Protein AF-A0A359BI76-F1 (afdb_monomer_lite)

Sequence (98 aa):
RAQYSIERYNHLTEAPENTESLIKQLRFRHGKRQIDEWVQFIAKKQWTELAESLLEHHYDPAYKHSQKRFHVKQLLELKSPGLLIDGSALDLFITKQT

pLDDT: mean 80.94, std 17.37, range [39.91, 98.25]

Radius of gyration: 18.6 Å; chains: 1; bounding box: 28×52×38 Å

Foldseek 3Di:
DLVVCCVVPVVCLVDLVVVLVVLVVCCVPDPPVLSVVLNVCSVVSVSSVNSVCCCVPPVVVVVVVVVVVVVPPDDDDDPDPPDPVDPPVVVVPDPDDD

Secondary structure (DSSP, 8-state):
-HHHHHHHTHHHHH-HHHHHHHHHHGGGTS-HHHHHHHHHHHHTT-HHHHHHHHIIIIIHHHHHHHHHHS--------SSTT--SSTTTTTTT-----

Structure (mmCIF, N/CA/C/O backbone):
data_AF-A0A359BI76-F1
#
_entry.id   AF-A0A359BI76-F1
#
loop_
_atom_site.group_PDB
_atom_site.id
_atom_site.type_symbol
_atom_site.label_atom_id
_atom_site.label_alt_id
_atom_site.label_comp_id
_atom_site.label_asym_id
_atom_site.label_entity_id
_atom_site.label_seq_id
_atom_site.pdbx_PDB_ins_code
_atom_site.Cartn_x
_atom_site.Cartn_y
_atom_site.Cartn_z
_atom_site.occupancy
_atom_site.B_iso_or_equiv
_atom_site.auth_seq_id
_atom_site.auth_comp_id
_atom_site.auth_asym_id
_atom_site.auth_atom_id
_atom_site.pdbx_PDB_model_num
ATOM 1 N N . ARG A 1 1 ? -8.637 -5.861 -7.663 1.00 85.38 1 ARG A N 1
ATOM 2 C CA . ARG A 1 1 ? -7.353 -6.390 -7.128 1.00 85.38 1 ARG A CA 1
ATOM 3 C C . ARG A 1 1 ? -7.150 -5.948 -5.685 1.00 85.38 1 ARG A C 1
ATOM 5 O O . ARG A 1 1 ? -7.082 -6.818 -4.837 1.00 85.38 1 ARG A O 1
ATOM 12 N N . ALA A 1 2 ? -7.140 -4.642 -5.404 1.00 89.06 2 ALA A N 1
ATOM 13 C CA . ALA A 1 2 ? -7.009 -4.118 -4.042 1.00 89.06 2 ALA A CA 1
ATOM 14 C C . ALA A 1 2 ? -8.080 -4.645 -3.067 1.00 89.06 2 ALA A C 1
ATOM 16 O O . ALA A 1 2 ? -7.723 -5.196 -2.035 1.00 89.06 2 ALA A O 1
ATOM 17 N N . GLN A 1 3 ? -9.365 -4.582 -3.443 1.00 87.94 3 GLN A N 1
ATOM 18 C CA . GLN A 1 3 ? -10.477 -5.132 -2.643 1.00 87.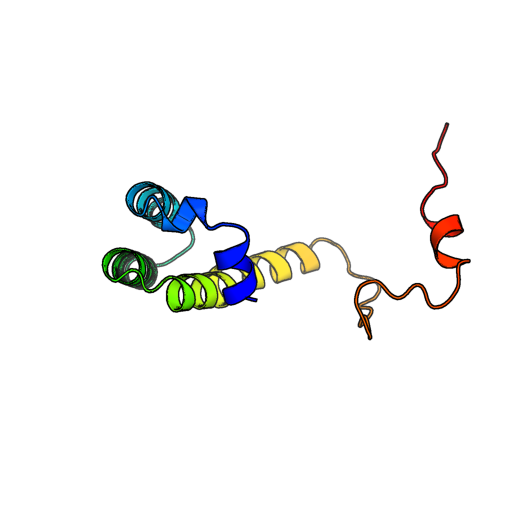94 3 GLN A CA 1
ATOM 19 C C . GLN A 1 3 ? -10.259 -6.608 -2.263 1.00 87.94 3 GLN A C 1
ATOM 21 O O . GLN A 1 3 ? -10.226 -6.945 -1.087 1.00 87.94 3 GLN A O 1
ATOM 26 N N . TYR A 1 4 ? -9.971 -7.464 -3.251 1.00 86.94 4 TYR A N 1
ATOM 27 C CA . TYR A 1 4 ? -9.647 -8.877 -3.014 1.00 86.94 4 TYR A CA 1
ATOM 28 C C . TYR A 1 4 ? -8.449 -9.072 -2.067 1.00 86.94 4 TYR A C 1
ATOM 30 O O . TYR A 1 4 ? -8.464 -9.964 -1.221 1.00 86.94 4 TYR A O 1
ATOM 38 N N . SER A 1 5 ? -7.401 -8.246 -2.188 1.00 86.25 5 SER A N 1
ATOM 39 C CA . SER A 1 5 ? -6.261 -8.296 -1.265 1.00 86.25 5 SER A CA 1
ATOM 40 C C . SER A 1 5 ? -6.685 -7.965 0.166 1.00 86.25 5 SER A C 1
ATOM 42 O O . SER A 1 5 ? -6.274 -8.651 1.092 1.00 86.25 5 SER A O 1
ATOM 44 N N . ILE A 1 6 ? -7.518 -6.947 0.360 1.00 88.44 6 ILE A N 1
ATOM 45 C CA . ILE A 1 6 ? -7.977 -6.542 1.695 1.00 88.44 6 ILE A CA 1
ATOM 46 C C . ILE A 1 6 ? -8.815 -7.643 2.336 1.00 88.44 6 ILE A C 1
ATOM 48 O O . ILE A 1 6 ? -8.553 -8.017 3.474 1.00 88.44 6 ILE A O 1
ATOM 52 N N . GLU A 1 7 ? -9.761 -8.213 1.589 1.00 88.00 7 GLU A N 1
ATOM 53 C CA . GLU A 1 7 ? -10.596 -9.321 2.064 1.00 88.00 7 GLU A CA 1
ATOM 54 C C . GLU A 1 7 ? -9.752 -10.534 2.472 1.00 88.00 7 GLU A C 1
ATOM 56 O O . GLU A 1 7 ? -9.976 -11.137 3.519 1.00 88.00 7 GLU A O 1
ATOM 61 N N . ARG A 1 8 ? -8.744 -10.884 1.664 1.00 88.56 8 ARG A N 1
ATOM 62 C CA . ARG A 1 8 ? -7.908 -12.066 1.905 1.00 88.56 8 ARG A CA 1
ATOM 63 C C . ARG A 1 8 ? -6.850 -11.867 2.990 1.00 88.56 8 ARG A C 1
ATOM 65 O O . ARG A 1 8 ? -6.399 -12.847 3.582 1.00 88.56 8 ARG A O 1
ATOM 72 N N . TYR A 1 9 ? -6.446 -10.626 3.239 1.00 85.12 9 TYR A N 1
ATOM 73 C CA . TYR A 1 9 ? -5.421 -10.263 4.216 1.00 85.12 9 TYR A CA 1
ATOM 74 C C . TYR A 1 9 ? -5.982 -9.351 5.318 1.00 85.12 9 TYR A C 1
ATOM 76 O O . TYR A 1 9 ? -5.295 -8.449 5.795 1.00 85.12 9 TYR A O 1
ATOM 84 N N . ASN A 1 10 ? -7.220 -9.606 5.749 1.00 86.06 10 ASN A N 1
ATOM 85 C CA . ASN A 1 10 ? -7.925 -8.835 6.777 1.00 86.06 10 ASN A CA 1
ATOM 86 C C . ASN A 1 10 ? -7.116 -8.644 8.078 1.00 86.06 10 ASN A C 1
ATOM 88 O O . ASN A 1 10 ? -7.088 -7.540 8.618 1.00 86.06 10 ASN A O 1
ATOM 92 N N . HIS A 1 11 ? -6.368 -9.658 8.520 1.00 84.94 11 HIS A N 1
ATOM 93 C CA . HIS A 1 11 ? -5.501 -9.596 9.704 1.00 84.94 11 HIS A CA 1
ATOM 94 C C . HIS A 1 11 ? -4.450 -8.470 9.648 1.00 84.94 11 HIS A C 1
ATOM 96 O O . HIS A 1 11 ? -4.019 -7.975 10.687 1.00 84.94 11 HIS A O 1
ATOM 102 N N . LEU A 1 12 ? -4.043 -8.023 8.452 1.00 82.25 12 LEU A N 1
ATOM 103 C CA . LEU A 1 12 ? -3.128 -6.884 8.288 1.00 82.25 12 LEU A CA 1
ATOM 104 C C . LEU A 1 12 ? -3.832 -5.536 8.500 1.00 82.25 12 LEU A C 1
ATOM 106 O O . LEU A 1 12 ? -3.196 -4.544 8.849 1.00 82.25 12 LEU A O 1
ATOM 110 N N . THR A 1 13 ? -5.148 -5.488 8.315 1.00 87.25 13 THR A N 1
ATOM 111 C CA . THR A 1 13 ? -5.960 -4.287 8.570 1.00 87.25 13 THR A CA 1
ATOM 112 C C . THR A 1 13 ? -6.445 -4.199 10.020 1.00 87.25 13 THR A C 1
ATOM 114 O O . THR A 1 13 ? -6.735 -3.108 10.509 1.00 87.25 13 THR A O 1
ATOM 117 N N . GLU A 1 14 ? -6.486 -5.333 10.724 1.00 89.44 14 GLU A N 1
ATOM 118 C CA . GLU A 1 14 ? -6.886 -5.433 12.135 1.00 89.44 14 GLU A CA 1
ATOM 119 C C . GLU A 1 14 ? -5.790 -4.957 13.103 1.00 89.44 14 GLU A C 1
ATOM 121 O O . GLU A 1 14 ? -6.113 -4.459 14.180 1.00 89.44 14 GLU A O 1
ATOM 126 N N . ALA A 1 15 ? -4.516 -5.040 12.700 1.00 89.38 15 ALA A N 1
ATOM 127 C CA . ALA A 1 15 ? -3.354 -4.584 13.471 1.00 89.38 15 ALA A CA 1
ATOM 128 C C . ALA A 1 15 ? -2.513 -3.558 12.673 1.00 89.38 15 ALA A C 1
ATOM 130 O O . ALA A 1 15 ? -1.497 -3.921 12.062 1.00 89.38 15 ALA A O 1
ATOM 131 N N . PRO A 1 16 ? -2.926 -2.273 12.633 1.00 90.56 16 PRO A N 1
ATOM 132 C CA . PRO A 1 16 ? -2.282 -1.233 11.827 1.00 90.56 16 PRO A CA 1
ATOM 133 C C . PRO A 1 16 ? -0.786 -1.048 12.104 1.00 90.56 16 PRO A C 1
ATOM 135 O O . PRO A 1 16 ? -0.022 -0.779 11.180 1.00 90.56 16 PRO A O 1
ATOM 138 N N . GLU A 1 17 ? -0.351 -1.232 13.348 1.00 92.81 17 GLU A N 1
ATOM 139 C CA . GLU A 1 17 ? 1.043 -1.108 13.778 1.00 92.81 17 GLU A CA 1
ATOM 140 C C . GLU A 1 17 ? 1.967 -2.130 13.102 1.00 92.81 17 GLU A C 1
ATOM 142 O O . GLU A 1 17 ? 3.099 -1.805 12.724 1.00 92.81 17 GLU A O 1
ATOM 147 N N . ASN A 1 18 ? 1.468 -3.347 12.871 1.00 91.56 18 ASN A N 1
ATOM 148 C CA . ASN A 1 18 ? 2.212 -4.385 12.164 1.00 91.56 18 ASN A CA 1
ATOM 149 C C . ASN A 1 18 ? 2.393 -3.991 10.697 1.00 91.56 18 ASN A C 1
ATOM 151 O O . ASN A 1 18 ? 3.501 -4.061 10.158 1.00 91.56 18 ASN A O 1
ATOM 155 N N . THR A 1 19 ? 1.326 -3.502 10.068 1.00 93.81 19 THR A N 1
ATOM 156 C CA . THR A 1 19 ? 1.360 -3.031 8.680 1.00 93.81 19 THR A CA 1
ATOM 157 C C . THR A 1 19 ? 2.257 -1.807 8.526 1.00 93.81 19 THR A C 1
ATOM 159 O O . THR A 1 19 ? 3.049 -1.744 7.588 1.00 93.81 19 THR A O 1
ATOM 162 N N . GLU A 1 20 ? 2.241 -0.875 9.477 1.00 96.00 20 GLU A N 1
ATOM 163 C CA . GLU A 1 20 ? 3.144 0.277 9.476 1.00 96.00 20 GLU A CA 1
ATOM 164 C C . GLU A 1 20 ? 4.616 -0.150 9.568 1.00 96.00 20 GLU A C 1
ATOM 166 O O . GLU A 1 20 ? 5.464 0.368 8.833 1.00 96.00 20 GLU A O 1
ATOM 171 N N . SER A 1 21 ? 4.932 -1.128 10.422 1.00 95.25 21 SER A N 1
ATOM 172 C CA . SER A 1 21 ? 6.281 -1.693 10.532 1.00 95.25 21 SER A CA 1
ATOM 173 C C . SER A 1 21 ? 6.751 -2.318 9.214 1.00 95.25 21 SER A C 1
ATOM 175 O O . SER A 1 21 ? 7.872 -2.055 8.767 1.00 95.25 21 SER A O 1
ATOM 177 N N . LEU A 1 22 ? 5.887 -3.086 8.542 1.00 94.31 22 LEU A N 1
ATOM 178 C CA . LEU A 1 22 ? 6.178 -3.664 7.225 1.00 94.31 22 LEU A CA 1
ATOM 179 C C . LEU A 1 22 ? 6.410 -2.575 6.169 1.00 94.31 22 LEU A C 1
ATOM 181 O O . LEU A 1 22 ? 7.379 -2.638 5.414 1.00 94.31 22 LEU A O 1
ATOM 185 N N . ILE A 1 23 ? 5.580 -1.533 6.154 1.00 96.50 23 ILE A N 1
ATOM 186 C CA . ILE A 1 23 ? 5.706 -0.418 5.208 1.00 96.50 23 ILE A CA 1
ATOM 187 C C . ILE A 1 23 ? 7.010 0.353 5.418 1.00 96.50 23 ILE A C 1
ATOM 189 O O . ILE A 1 23 ? 7.714 0.655 4.453 1.00 96.50 23 ILE A O 1
ATOM 193 N N . LYS A 1 24 ? 7.420 0.590 6.667 1.00 95.88 24 LYS A N 1
ATOM 194 C CA . LYS A 1 24 ? 8.717 1.214 6.975 1.00 95.88 24 LYS A CA 1
ATOM 195 C C . LYS A 1 24 ? 9.907 0.372 6.518 1.00 95.88 24 LYS A C 1
ATOM 197 O O . LYS A 1 24 ? 10.977 0.926 6.269 1.00 95.88 24 LYS A O 1
ATOM 202 N N . GLN A 1 25 ? 9.764 -0.940 6.364 1.00 95.81 25 GLN A N 1
ATOM 203 C CA . GLN A 1 25 ? 10.836 -1.757 5.799 1.00 95.81 25 GLN A CA 1
ATOM 204 C C . GLN A 1 25 ? 11.023 -1.511 4.303 1.00 95.81 25 GLN A C 1
ATOM 206 O O . GLN A 1 25 ? 12.102 -1.784 3.806 1.00 95.81 25 GLN A O 1
ATOM 211 N N . LEU A 1 26 ? 10.060 -0.923 3.584 1.00 95.50 26 LEU A N 1
ATOM 212 C CA . LEU A 1 26 ? 10.162 -0.665 2.141 1.00 95.50 26 LEU A CA 1
ATOM 213 C C . LEU A 1 26 ? 11.034 0.553 1.770 1.00 95.50 26 LEU A C 1
ATOM 215 O O . LEU A 1 26 ? 11.301 0.783 0.589 1.00 95.50 26 LEU A O 1
ATOM 219 N N . ARG A 1 27 ? 11.542 1.300 2.761 1.00 95.00 27 ARG A N 1
ATOM 220 C CA . ARG A 1 27 ? 12.385 2.508 2.594 1.00 95.00 27 ARG A CA 1
ATOM 221 C C 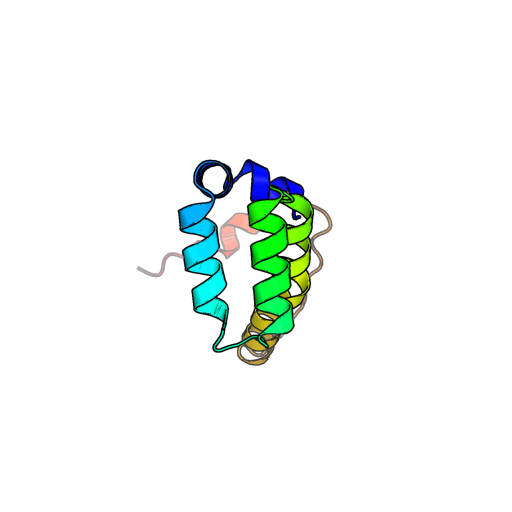. ARG A 1 27 ? 13.637 2.308 1.733 1.00 95.00 27 ARG A C 1
ATOM 223 O O . ARG A 1 27 ? 14.158 3.270 1.190 1.00 95.00 27 ARG A O 1
ATOM 230 N N . PHE A 1 28 ? 14.146 1.081 1.619 1.00 93.19 28 PHE A N 1
ATOM 231 C CA . PHE A 1 28 ? 15.320 0.791 0.782 1.00 93.19 28 PHE A CA 1
ATOM 232 C C . PHE A 1 28 ? 15.009 0.776 -0.721 1.00 93.19 28 PHE A C 1
ATOM 234 O O . PHE A 1 28 ? 15.934 0.822 -1.526 1.00 93.19 28 PHE A O 1
ATOM 241 N N . ARG A 1 29 ? 13.728 0.681 -1.110 1.00 92.31 29 ARG A N 1
ATOM 242 C CA . ARG A 1 29 ? 13.288 0.678 -2.518 1.00 92.31 29 ARG A CA 1
ATOM 243 C C . ARG A 1 29 ? 12.487 1.910 -2.911 1.00 92.31 29 ARG A C 1
ATOM 245 O O . ARG A 1 29 ? 12.339 2.160 -4.100 1.00 92.31 29 ARG A O 1
ATOM 252 N N . HIS A 1 30 ? 11.970 2.652 -1.936 1.00 95.44 30 HIS A N 1
ATOM 253 C CA . HIS A 1 30 ? 11.056 3.768 -2.160 1.00 95.44 30 HIS A CA 1
ATOM 254 C C . HIS A 1 30 ? 11.522 5.023 -1.438 1.00 95.44 30 HIS A C 1
ATOM 256 O O . HIS A 1 30 ? 12.070 4.960 -0.339 1.00 95.44 30 HIS A O 1
ATOM 262 N N . GLY A 1 31 ? 11.279 6.176 -2.058 1.00 95.75 31 GLY A N 1
ATOM 263 C CA . GLY A 1 31 ? 11.619 7.470 -1.477 1.00 95.75 31 GLY A CA 1
ATOM 264 C C . GLY A 1 31 ? 10.788 7.790 -0.234 1.00 95.75 31 GLY A C 1
ATOM 265 O O . GLY A 1 31 ? 9.664 7.316 -0.074 1.00 95.75 31 GLY A O 1
ATOM 266 N N . LYS A 1 32 ? 11.325 8.667 0.623 1.00 96.12 32 LYS A N 1
ATOM 267 C CA . LYS A 1 32 ? 10.689 9.080 1.885 1.00 96.12 32 LYS A CA 1
ATOM 268 C C . LYS A 1 32 ? 9.232 9.527 1.711 1.00 96.12 32 LYS A C 1
ATOM 270 O O . LYS A 1 32 ? 8.377 9.072 2.454 1.00 96.12 32 LYS A O 1
ATOM 275 N N . ARG A 1 33 ? 8.942 10.344 0.690 1.00 97.12 33 ARG A N 1
ATOM 276 C CA . ARG A 1 33 ? 7.585 10.845 0.408 1.00 97.12 33 ARG A CA 1
ATOM 277 C C . ARG A 1 33 ? 6.560 9.720 0.214 1.00 97.12 33 ARG A C 1
ATOM 279 O O . ARG A 1 33 ? 5.473 9.812 0.765 1.00 97.12 33 ARG A O 1
ATOM 286 N N . GLN A 1 34 ? 6.915 8.675 -0.535 1.00 97.44 34 GLN A N 1
ATOM 287 C CA . GLN A 1 34 ? 6.025 7.538 -0.799 1.00 97.44 34 GLN A CA 1
ATOM 288 C C . GLN A 1 34 ? 5.746 6.740 0.478 1.00 97.44 34 GLN A C 1
ATOM 290 O O . GLN A 1 34 ? 4.618 6.335 0.737 1.00 97.44 34 GLN A O 1
ATOM 295 N N . ILE A 1 35 ? 6.785 6.533 1.292 1.00 98.12 35 ILE A N 1
ATOM 296 C CA . ILE A 1 35 ? 6.653 5.856 2.584 1.00 98.12 35 ILE A CA 1
ATOM 297 C C . ILE A 1 35 ? 5.756 6.660 3.524 1.00 98.12 35 ILE A C 1
ATOM 299 O O . ILE A 1 35 ? 4.862 6.085 4.139 1.00 98.12 35 ILE A O 1
ATOM 303 N N . ASP A 1 36 ? 5.967 7.973 3.614 1.00 97.88 36 ASP A N 1
ATOM 304 C CA . ASP A 1 36 ? 5.168 8.851 4.469 1.00 97.88 36 ASP A CA 1
ATOM 305 C C . ASP A 1 36 ? 3.686 8.836 4.046 1.00 97.88 36 ASP A C 1
ATOM 307 O O . ASP A 1 36 ? 2.805 8.762 4.899 1.00 97.88 36 ASP A O 1
ATOM 311 N N . GLU A 1 37 ? 3.400 8.828 2.741 1.00 98.19 37 GLU A N 1
ATOM 312 C CA . GLU A 1 37 ? 2.040 8.697 2.202 1.00 98.19 37 GLU A CA 1
ATOM 313 C C . GLU A 1 37 ? 1.385 7.360 2.586 1.00 98.19 37 GLU A C 1
ATOM 315 O O . GLU A 1 37 ? 0.264 7.341 3.095 1.00 98.19 37 GLU A O 1
ATOM 320 N N . TRP A 1 38 ? 2.093 6.237 2.438 1.00 98.25 38 TRP A N 1
ATOM 321 C CA . TRP A 1 38 ? 1.569 4.933 2.857 1.00 98.25 38 TRP A CA 1
ATOM 322 C C . TRP A 1 38 ? 1.317 4.854 4.362 1.00 98.25 38 TRP A C 1
ATOM 324 O O . TRP A 1 38 ? 0.294 4.316 4.783 1.00 98.25 38 TRP A O 1
ATOM 334 N N . VAL A 1 39 ? 2.197 5.431 5.183 1.00 97.75 39 VAL A N 1
ATOM 335 C CA . VAL A 1 39 ? 1.978 5.534 6.633 1.00 97.75 39 VAL A CA 1
ATOM 336 C C . VAL A 1 39 ? 0.739 6.385 6.940 1.00 97.75 39 VAL A C 1
ATOM 338 O O . VAL A 1 39 ? -0.044 6.028 7.820 1.00 97.75 39 VAL A O 1
ATOM 341 N N . GLN A 1 40 ? 0.495 7.467 6.192 1.00 98.19 40 GLN A N 1
ATOM 342 C CA . GLN A 1 40 ? -0.727 8.262 6.345 1.00 98.19 40 GLN A CA 1
ATOM 343 C C . GLN A 1 40 ? -1.994 7.479 5.987 1.00 98.19 40 GLN A C 1
ATOM 345 O O . GLN A 1 40 ? -2.995 7.619 6.694 1.00 98.19 40 GLN A O 1
ATOM 350 N N . PHE A 1 41 ? -1.968 6.642 4.945 1.00 98.00 41 PHE A N 1
ATOM 351 C CA . PHE A 1 41 ? -3.108 5.779 4.628 1.00 98.00 41 PHE A CA 1
ATOM 352 C C . PHE A 1 41 ? -3.416 4.806 5.768 1.00 98.00 41 PHE A C 1
ATOM 354 O O . PHE A 1 41 ? -4.577 4.661 6.140 1.00 98.00 41 PHE A O 1
ATOM 361 N N . ILE A 1 42 ? -2.394 4.210 6.390 1.00 96.94 42 ILE A N 1
ATOM 362 C CA . ILE A 1 42 ? -2.565 3.324 7.556 1.00 96.94 42 ILE A CA 1
ATOM 363 C C . ILE A 1 42 ? -3.184 4.087 8.729 1.00 96.94 42 ILE A C 1
ATOM 365 O O . ILE A 1 42 ? -4.176 3.637 9.300 1.00 96.94 42 ILE A O 1
ATOM 369 N N . ALA A 1 43 ? -2.652 5.272 9.050 1.00 96.38 43 ALA A N 1
ATOM 370 C CA . ALA A 1 43 ? -3.156 6.104 10.143 1.00 96.38 43 ALA A CA 1
ATOM 371 C C . ALA A 1 43 ? -4.635 6.488 9.955 1.00 96.38 43 ALA A C 1
ATOM 373 O O . ALA A 1 43 ? -5.393 6.563 10.921 1.00 96.38 43 ALA A O 1
ATOM 374 N N . LYS A 1 44 ? -5.061 6.692 8.703 1.00 97.06 44 LYS A N 1
ATOM 375 C CA . LYS A 1 44 ? -6.448 7.000 8.329 1.00 97.06 44 LYS A CA 1
ATOM 376 C C . LYS A 1 44 ? -7.303 5.759 8.041 1.00 97.06 44 LYS A C 1
ATOM 378 O O . LYS A 1 44 ? -8.471 5.913 7.698 1.00 97.06 44 LYS A O 1
ATOM 383 N N . LYS A 1 45 ? -6.750 4.545 8.170 1.00 95.62 45 LYS A N 1
ATOM 384 C CA . LYS A 1 45 ? -7.392 3.266 7.805 1.00 95.62 45 LYS A CA 1
ATOM 385 C C . LYS A 1 45 ? -7.892 3.215 6.350 1.00 95.62 45 LYS A C 1
ATOM 387 O O . LYS A 1 45 ? -8.866 2.537 6.035 1.00 95.62 45 LYS A O 1
ATOM 392 N N . GLN A 1 46 ? -7.205 3.921 5.457 1.00 96.81 46 GLN A N 1
ATOM 393 C CA . GLN A 1 46 ? -7.453 3.959 4.015 1.00 96.81 46 GLN A CA 1
ATOM 394 C C . GLN A 1 46 ? -6.805 2.748 3.331 1.00 96.81 46 GLN A C 1
ATOM 396 O O . GLN A 1 46 ? -5.822 2.850 2.596 1.00 96.81 46 GLN A O 1
ATOM 401 N N . TRP A 1 47 ? -7.309 1.557 3.659 1.00 95.06 47 TRP A N 1
ATOM 402 C CA . TRP A 1 47 ? -6.707 0.289 3.236 1.00 95.06 47 TRP A CA 1
ATOM 403 C C . TRP A 1 47 ? -6.783 0.064 1.729 1.00 95.06 47 TRP A C 1
ATOM 405 O O . TRP A 1 47 ? -5.865 -0.520 1.156 1.00 95.06 47 TRP A O 1
ATOM 415 N N . THR A 1 48 ? -7.853 0.541 1.091 1.00 95.19 48 THR A N 1
ATOM 416 C CA . THR A 1 48 ? -8.035 0.450 -0.364 1.00 95.19 48 THR A CA 1
ATOM 417 C C . THR A 1 48 ? -6.960 1.244 -1.082 1.00 95.19 48 THR A C 1
ATOM 419 O O . THR A 1 48 ? -6.250 0.686 -1.912 1.00 95.19 48 THR A O 1
ATOM 422 N N . GLU A 1 49 ? -6.764 2.494 -0.684 1.00 97.19 49 GLU A N 1
ATOM 423 C CA . GLU A 1 49 ? -5.780 3.407 -1.257 1.00 97.19 49 GLU A CA 1
ATOM 424 C C . GLU A 1 49 ? -4.348 2.908 -1.021 1.00 97.19 49 GLU A C 1
ATOM 426 O O . GLU A 1 49 ? -3.516 2.923 -1.932 1.00 97.19 49 GLU A O 1
ATOM 431 N N . LEU A 1 50 ? -4.072 2.368 0.173 1.00 97.00 50 LEU A N 1
ATOM 432 C CA . LEU A 1 50 ? -2.802 1.704 0.462 1.00 97.00 50 LEU A CA 1
ATOM 433 C C . LEU A 1 50 ? -2.567 0.507 -0.473 1.00 97.00 50 LEU A C 1
ATOM 435 O O . LEU A 1 50 ? -1.495 0.387 -1.067 1.00 97.00 50 LEU A O 1
ATOM 439 N N . ALA A 1 51 ? -3.553 -0.383 -0.609 1.00 95.88 51 ALA A N 1
ATOM 440 C CA . ALA A 1 51 ? -3.435 -1.586 -1.425 1.00 95.88 51 ALA 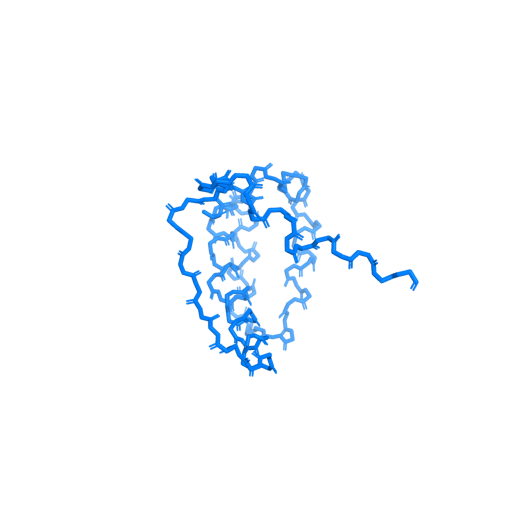A CA 1
ATOM 441 C C . ALA A 1 51 ? -3.291 -1.263 -2.920 1.00 95.88 51 ALA A C 1
ATOM 443 O O . ALA A 1 51 ? -2.478 -1.889 -3.599 1.00 95.88 51 ALA A O 1
ATOM 444 N N . GLU A 1 52 ? -4.036 -0.285 -3.436 1.00 96.56 52 GLU A N 1
ATOM 445 C CA . GLU A 1 52 ? -3.909 0.189 -4.818 1.00 96.56 52 GLU A CA 1
ATOM 446 C C . GLU A 1 52 ? -2.506 0.731 -5.087 1.00 96.56 52 GLU A C 1
ATOM 448 O O . GLU A 1 52 ? -1.823 0.259 -6.000 1.00 96.56 52 GLU A O 1
ATOM 453 N N . SER A 1 53 ? -2.028 1.633 -4.229 1.00 96.88 53 SER A N 1
ATOM 454 C CA . SER A 1 53 ? -0.714 2.249 -4.391 1.00 96.88 53 SER A CA 1
ATOM 455 C C . SER A 1 53 ? 0.429 1.231 -4.273 1.00 96.88 53 SER A C 1
ATOM 457 O O . SER A 1 53 ? 1.369 1.269 -5.070 1.00 96.88 53 SER A O 1
ATOM 459 N N . LEU A 1 54 ? 0.345 0.262 -3.353 1.00 95.44 54 LEU A N 1
ATOM 460 C CA . LEU A 1 54 ? 1.327 -0.824 -3.243 1.00 95.44 54 LEU A CA 1
ATOM 461 C C . LEU A 1 54 ? 1.360 -1.717 -4.486 1.00 95.44 54 LEU A C 1
ATOM 463 O O . LEU A 1 54 ? 2.443 -2.102 -4.934 1.00 95.44 54 LEU A O 1
ATOM 467 N N . LEU A 1 55 ? 0.198 -2.062 -5.045 1.00 94.06 55 LEU A N 1
ATOM 468 C CA . LEU A 1 55 ? 0.129 -2.872 -6.260 1.00 94.06 55 LEU A CA 1
ATOM 469 C C . LEU A 1 55 ? 0.789 -2.148 -7.433 1.00 94.06 55 LEU A C 1
ATOM 471 O O . LEU A 1 55 ? 1.631 -2.737 -8.106 1.00 94.06 55 LEU A O 1
ATOM 475 N N . GLU A 1 56 ? 0.467 -0.874 -7.630 1.00 94.81 56 GLU A N 1
ATOM 476 C CA . GLU A 1 56 ? 0.966 -0.088 -8.757 1.00 94.81 56 GLU A CA 1
ATOM 477 C C . GLU A 1 56 ? 2.464 0.227 -8.651 1.00 94.81 56 GLU A C 1
ATOM 479 O O . GLU A 1 56 ? 3.205 0.076 -9.623 1.00 94.81 56 GLU A O 1
ATOM 484 N N . HIS A 1 57 ? 2.929 0.635 -7.470 1.00 94.00 57 HIS A N 1
ATOM 485 C CA . HIS A 1 57 ? 4.266 1.213 -7.319 1.00 94.00 57 HIS A CA 1
ATOM 486 C C . HIS A 1 57 ? 5.298 0.214 -6.800 1.00 94.00 57 HIS A C 1
ATOM 488 O O . HIS A 1 57 ? 6.490 0.364 -7.065 1.00 94.00 57 HIS A O 1
ATOM 494 N N . HIS A 1 58 ? 4.880 -0.818 -6.065 1.00 91.69 58 HIS A N 1
ATOM 495 C CA . HIS A 1 58 ? 5.800 -1.796 -5.491 1.00 91.69 58 HIS A CA 1
ATOM 496 C C . HIS A 1 58 ? 5.696 -3.165 -6.165 1.00 91.69 58 HIS A C 1
ATOM 498 O O . HIS A 1 58 ? 6.714 -3.711 -6.597 1.00 91.69 58 HIS A O 1
ATOM 504 N N . TYR A 1 59 ? 4.486 -3.715 -6.269 1.00 87.44 59 TYR A N 1
ATOM 505 C CA . TYR A 1 59 ? 4.288 -5.108 -6.666 1.00 87.44 59 TYR A CA 1
ATOM 506 C C . TYR A 1 59 ? 4.377 -5.315 -8.186 1.00 87.44 59 TYR A C 1
ATOM 508 O O . TYR A 1 59 ? 5.150 -6.158 -8.645 1.00 87.44 59 TYR A O 1
ATOM 516 N N . ASP A 1 60 ? 3.653 -4.524 -8.981 1.00 87.38 60 ASP A N 1
ATOM 517 C CA . ASP A 1 60 ? 3.619 -4.652 -10.444 1.00 87.38 60 ASP A CA 1
ATOM 518 C C . ASP A 1 60 ? 4.988 -4.381 -11.101 1.00 87.38 60 ASP A C 1
ATOM 520 O O . ASP A 1 60 ? 5.389 -5.154 -11.981 1.00 87.38 60 ASP A O 1
ATOM 524 N N . PRO A 1 61 ? 5.776 -3.371 -10.677 1.00 87.75 61 PRO A N 1
ATOM 525 C CA . PRO A 1 61 ? 7.125 -3.168 -11.198 1.00 87.75 61 PRO A CA 1
ATOM 526 C C . PRO A 1 61 ? 8.061 -4.323 -10.837 1.00 87.75 61 PRO A C 1
ATOM 528 O O . PRO A 1 61 ? 8.786 -4.820 -11.702 1.00 87.75 61 PRO A O 1
ATOM 531 N N . ALA A 1 62 ? 8.022 -4.800 -9.587 1.00 79.81 62 ALA A N 1
ATOM 532 C CA . ALA A 1 62 ? 8.830 -5.940 -9.154 1.00 79.81 62 ALA A CA 1
ATOM 533 C C . ALA A 1 62 ? 8.497 -7.205 -9.960 1.00 79.81 62 ALA A C 1
ATOM 535 O O . ALA A 1 62 ? 9.401 -7.937 -10.373 1.00 79.81 62 ALA A O 1
ATOM 536 N N . TYR A 1 63 ? 7.214 -7.421 -10.252 1.00 80.88 63 TYR A N 1
ATOM 537 C CA . TYR A 1 63 ? 6.758 -8.523 -11.087 1.00 80.88 63 TYR A CA 1
ATOM 538 C C . TYR A 1 63 ? 7.274 -8.406 -12.528 1.00 80.88 63 TYR A C 1
ATOM 540 O O . TYR A 1 63 ? 7.876 -9.353 -13.034 1.00 80.88 63 TYR A O 1
ATOM 548 N N . LYS A 1 64 ? 7.155 -7.230 -13.161 1.00 80.00 64 LYS A N 1
ATOM 549 C CA . LYS A 1 64 ? 7.705 -6.977 -14.508 1.00 80.00 64 LYS A CA 1
ATOM 550 C C . LYS A 1 64 ? 9.219 -7.209 -14.568 1.00 80.00 64 LYS A C 1
ATOM 552 O O . LYS A 1 64 ? 9.719 -7.791 -15.529 1.00 80.00 64 LYS A O 1
ATOM 557 N N . HIS A 1 65 ? 9.964 -6.784 -13.546 1.00 77.12 65 HIS A N 1
ATOM 558 C CA . HIS A 1 65 ? 11.406 -7.039 -13.463 1.00 77.12 65 HIS A CA 1
ATOM 559 C C . HIS A 1 65 ? 11.730 -8.531 -13.342 1.00 77.12 65 HIS A C 1
ATOM 561 O O . HIS A 1 65 ? 12.635 -9.012 -14.024 1.00 77.12 65 HIS A O 1
ATOM 567 N N . SER A 1 66 ? 10.976 -9.268 -12.524 1.00 74.56 66 SER A N 1
ATOM 568 C CA . SER A 1 66 ? 11.102 -10.724 -12.418 1.00 74.56 66 SER A CA 1
ATOM 569 C C . SER A 1 66 ? 10.818 -11.405 -13.760 1.00 74.56 66 SER A C 1
ATOM 571 O O . SER A 1 66 ? 11.620 -12.214 -14.222 1.00 74.56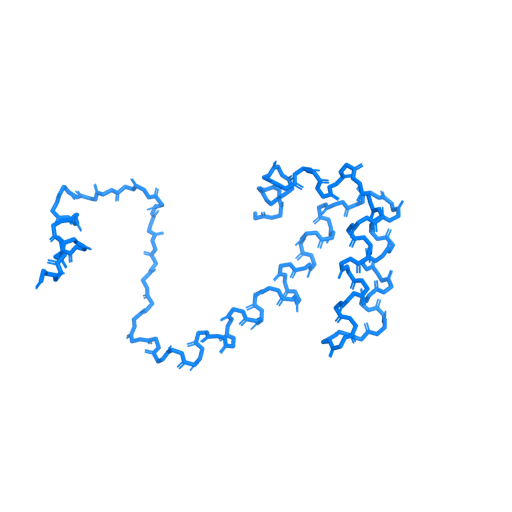 66 SER A O 1
ATOM 573 N N . GLN A 1 67 ? 9.747 -11.008 -14.452 1.00 71.81 67 GLN A N 1
ATOM 574 C CA . GLN A 1 67 ? 9.412 -11.536 -15.775 1.00 71.81 67 GLN A CA 1
ATOM 575 C C . GLN A 1 67 ? 10.514 -11.291 -16.808 1.00 71.81 67 GLN A C 1
ATOM 577 O O . GLN A 1 67 ? 10.794 -12.182 -17.588 1.00 71.81 67 GLN A O 1
ATOM 582 N N . LYS A 1 68 ? 11.213 -10.149 -16.805 1.00 68.56 68 LYS A N 1
ATOM 583 C CA . LYS A 1 68 ? 12.352 -9.945 -17.727 1.00 68.56 68 LYS A CA 1
ATOM 584 C C . LYS A 1 68 ? 13.493 -10.947 -17.511 1.00 68.56 68 LYS A C 1
ATOM 586 O O . LYS A 1 68 ? 14.220 -11.245 -18.452 1.00 68.56 68 LYS A O 1
ATOM 591 N N . ARG A 1 69 ? 13.663 -11.462 -16.287 1.00 70.25 69 ARG A N 1
ATOM 592 C CA . ARG A 1 69 ? 14.691 -12.463 -15.957 1.00 70.25 69 ARG A CA 1
ATOM 593 C C . ARG A 1 69 ? 14.337 -13.851 -16.491 1.00 70.25 69 ARG A C 1
ATOM 595 O O . ARG A 1 69 ? 15.222 -14.594 -16.910 1.00 70.25 69 ARG A O 1
ATOM 602 N N . PHE A 1 70 ? 13.060 -14.209 -16.476 1.00 62.97 70 PHE A N 1
ATOM 603 C CA . PHE A 1 70 ? 12.572 -15.44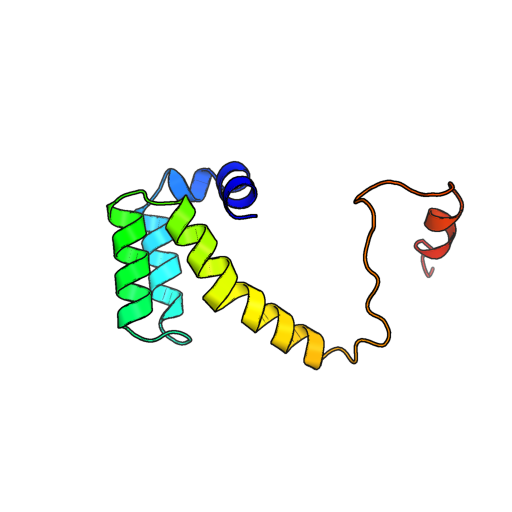1 -17.082 1.00 62.97 70 PHE A CA 1
ATOM 604 C C . PHE A 1 70 ? 12.238 -15.132 -18.532 1.00 62.97 70 PHE A C 1
ATOM 606 O O . PHE A 1 70 ? 11.185 -14.574 -18.746 1.00 62.97 70 PHE A O 1
ATOM 613 N N . HIS A 1 71 ? 13.091 -15.435 -19.514 1.00 63.03 71 HIS A N 1
ATOM 614 C CA . HIS A 1 71 ? 12.814 -15.214 -20.946 1.00 63.03 71 HIS A CA 1
ATOM 615 C C . HIS A 1 71 ? 11.400 -15.690 -21.338 1.00 63.03 71 HIS A C 1
ATOM 617 O O . HIS A 1 71 ? 11.220 -16.849 -21.714 1.00 63.03 71 HIS A O 1
ATOM 623 N N . VAL A 1 72 ? 10.390 -14.825 -21.190 1.00 65.56 72 VAL A N 1
ATOM 624 C CA . VAL A 1 72 ? 8.985 -15.212 -21.298 1.00 65.56 72 VAL A CA 1
ATOM 625 C C . VAL A 1 72 ? 8.759 -15.504 -22.767 1.00 65.56 72 VAL A C 1
ATOM 627 O O . VAL A 1 72 ? 8.676 -14.590 -23.581 1.00 65.56 72 VAL A O 1
ATOM 630 N N . LYS A 1 73 ? 8.731 -16.792 -23.116 1.00 61.47 73 LYS A N 1
ATOM 631 C CA . LYS A 1 73 ? 8.607 -17.235 -24.508 1.00 61.47 73 LYS A CA 1
ATOM 632 C C . LYS A 1 73 ? 7.210 -16.973 -25.066 1.00 61.47 73 LYS A C 1
ATOM 634 O O . LYS A 1 73 ? 7.060 -16.843 -26.273 1.00 61.47 73 LYS A O 1
ATOM 639 N N . GLN A 1 74 ? 6.202 -16.902 -24.196 1.00 63.09 74 GLN A N 1
ATOM 640 C CA . GLN A 1 74 ? 4.814 -16.726 -24.593 1.00 63.09 74 GLN A CA 1
ATOM 641 C C . GLN A 1 74 ? 4.011 -16.071 -23.465 1.00 63.09 74 GLN A C 1
ATOM 643 O O . GLN A 1 74 ? 4.079 -16.508 -22.317 1.00 63.09 74 GLN A O 1
ATOM 648 N N . LEU A 1 75 ? 3.253 -15.025 -23.800 1.00 70.06 75 LEU A N 1
ATOM 649 C CA . LEU A 1 75 ? 2.246 -14.428 -22.927 1.00 70.06 75 LEU A CA 1
ATOM 650 C C . LEU A 1 75 ? 0.877 -14.941 -23.382 1.00 70.06 75 LEU A C 1
ATOM 652 O O . LEU A 1 75 ? 0.508 -14.762 -24.540 1.00 70.06 75 LEU A O 1
ATOM 656 N N . LEU A 1 76 ? 0.152 -15.608 -22.489 1.00 72.06 76 LEU A N 1
ATOM 657 C CA . LEU A 1 76 ? -1.170 -16.164 -22.766 1.00 72.06 76 LEU A CA 1
ATOM 658 C C . LEU A 1 76 ? -2.205 -15.385 -21.961 1.00 72.06 76 LEU A C 1
ATOM 660 O O . LEU A 1 76 ? -2.161 -15.376 -20.731 1.00 72.06 76 LEU A O 1
ATOM 664 N N . GLU A 1 77 ? -3.136 -14.736 -22.656 1.00 65.94 77 GLU A N 1
ATOM 665 C CA . GLU A 1 77 ? -4.292 -14.122 -22.012 1.00 65.94 77 GLU A CA 1
ATOM 666 C C . GLU A 1 77 ? -5.320 -15.200 -21.669 1.00 65.94 77 GLU A C 1
ATOM 668 O O . GLU A 1 77 ? -5.859 -15.890 -22.538 1.00 65.94 77 GLU A O 1
ATOM 673 N N . LEU A 1 78 ? -5.595 -15.353 -20.376 1.00 67.62 78 LEU A N 1
ATOM 674 C CA . LEU A 1 78 ? -6.658 -16.227 -19.902 1.00 67.62 78 LEU A CA 1
ATOM 675 C C . LEU A 1 78 ? -7.999 -15.514 -20.091 1.00 67.62 78 LEU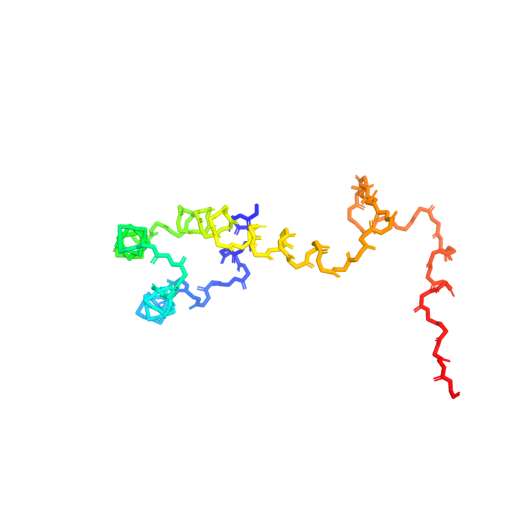 A C 1
ATOM 677 O O . LEU A 1 78 ? -8.271 -14.516 -19.429 1.00 67.62 78 LEU A O 1
ATOM 681 N N . LYS A 1 79 ? -8.862 -16.050 -20.961 1.00 67.81 79 LYS A N 1
ATOM 682 C CA . LYS A 1 79 ? -10.229 -15.529 -21.158 1.00 67.81 79 LYS A CA 1
ATOM 683 C C . LYS A 1 79 ? -11.130 -15.729 -19.935 1.00 67.81 79 LYS A C 1
ATOM 685 O O . LYS A 1 79 ? -12.113 -15.014 -19.767 1.00 67.81 79 LYS A O 1
ATOM 690 N N . SER A 1 80 ? -10.820 -16.704 -19.085 1.00 59.28 80 SER A N 1
ATOM 691 C CA . SER A 1 80 ? -11.458 -16.893 -17.782 1.00 59.28 80 SER A CA 1
ATOM 692 C C . SER A 1 80 ? -10.555 -17.718 -16.868 1.00 59.28 80 SER A C 1
ATOM 694 O O . SER A 1 80 ? -10.013 -18.733 -17.312 1.00 59.28 80 SER A O 1
ATOM 696 N N . PRO A 1 81 ? -10.389 -17.330 -15.594 1.00 60.50 81 PRO A N 1
ATOM 697 C CA . PRO A 1 81 ? -9.759 -18.195 -14.611 1.00 60.50 81 PRO A CA 1
ATOM 698 C C . PRO A 1 81 ? -10.644 -19.426 -14.367 1.00 60.50 81 PRO A C 1
ATOM 700 O O . PRO A 1 81 ? -11.835 -19.288 -14.108 1.00 60.50 81 PRO A O 1
ATOM 703 N N . GLY A 1 82 ? -10.061 -20.625 -14.418 1.00 60.34 82 GLY A N 1
ATOM 704 C CA . GLY A 1 82 ? -10.709 -21.843 -13.916 1.00 60.34 82 GLY A CA 1
ATOM 705 C C . GLY A 1 82 ? -11.657 -22.577 -14.870 1.00 60.34 82 GLY A C 1
ATOM 706 O O . GLY A 1 82 ? -12.216 -23.589 -14.458 1.00 60.34 82 GLY A O 1
ATOM 707 N N . LEU A 1 83 ? -11.818 -22.144 -16.127 1.00 54.75 83 LEU A N 1
ATOM 708 C CA . LEU A 1 83 ? -12.538 -22.939 -17.127 1.00 54.75 83 LEU A CA 1
ATOM 709 C C . LEU A 1 83 ? -11.542 -23.810 -17.905 1.00 54.75 83 LEU A C 1
ATOM 711 O O . LEU A 1 83 ? -10.832 -23.325 -18.786 1.00 54.75 83 LEU A O 1
ATOM 715 N N . LEU A 1 84 ? -11.470 -25.097 -17.567 1.00 56.50 84 LEU A N 1
ATOM 716 C CA . LEU A 1 84 ? -10.802 -26.084 -18.413 1.00 56.50 84 LEU A CA 1
ATOM 717 C C . LEU A 1 84 ? -11.693 -26.282 -19.646 1.00 56.50 84 LEU A C 1
ATOM 719 O O . LEU A 1 84 ? -12.819 -26.756 -19.517 1.00 56.50 84 LEU A O 1
ATOM 723 N N . ILE A 1 85 ? -11.229 -25.832 -20.816 1.00 55.78 85 ILE A N 1
ATOM 724 C CA . ILE A 1 85 ? -12.029 -25.836 -22.058 1.00 55.78 85 ILE A CA 1
ATOM 725 C C . ILE A 1 85 ? -12.297 -27.272 -22.539 1.00 55.78 85 ILE A C 1
ATOM 727 O O . ILE A 1 85 ? -13.296 -27.528 -23.199 1.00 55.78 85 ILE A O 1
ATOM 731 N N . ASP A 1 86 ? -11.493 -28.230 -22.103 1.00 56.97 86 ASP A N 1
ATOM 732 C CA . ASP A 1 86 ? -11.840 -29.638 -22.048 1.00 56.97 86 ASP A CA 1
ATOM 733 C C . ASP A 1 86 ? -10.966 -30.303 -20.974 1.00 56.97 86 ASP A C 1
ATOM 735 O O . ASP A 1 86 ? -9.938 -29.767 -20.548 1.00 56.97 86 ASP A O 1
ATOM 739 N N . GLY A 1 87 ? -11.376 -31.473 -20.493 1.00 54.03 87 GLY A N 1
ATOM 740 C CA . GLY A 1 87 ? -10.619 -32.240 -19.504 1.00 54.03 87 GLY A CA 1
ATOM 741 C C . GLY A 1 87 ? -9.245 -32.730 -19.982 1.00 54.03 87 GLY A C 1
ATOM 742 O O . GLY A 1 87 ? -8.613 -33.469 -19.238 1.00 54.03 87 GLY A O 1
ATOM 743 N N . SER A 1 88 ? -8.765 -32.346 -21.174 1.00 56.16 88 SER A N 1
ATOM 744 C CA . SER A 1 88 ? -7.465 -32.790 -21.698 1.00 56.16 88 SER A CA 1
ATOM 745 C C . SER A 1 88 ? -6.282 -31.994 -21.136 1.00 56.16 88 SER A C 1
ATOM 747 O O . SER A 1 88 ? -5.151 -32.477 -21.121 1.00 56.16 88 SER A O 1
ATOM 749 N N . ALA A 1 89 ? -6.523 -30.782 -20.622 1.00 53.75 89 ALA A N 1
ATOM 750 C CA . ALA A 1 89 ? -5.443 -29.901 -20.178 1.00 53.75 89 ALA A CA 1
ATOM 751 C C . ALA A 1 89 ? -4.749 -30.363 -18.880 1.00 53.75 89 ALA A C 1
ATOM 753 O O . ALA A 1 89 ? -3.630 -29.927 -18.612 1.00 53.75 89 ALA A O 1
ATOM 754 N N . LEU A 1 90 ? -5.371 -31.235 -18.073 1.00 52.47 90 LEU A N 1
ATOM 755 C CA . LEU A 1 90 ? -4.754 -31.729 -16.833 1.00 52.47 90 LEU A CA 1
ATOM 756 C C . LEU A 1 90 ? -3.663 -32.781 -17.081 1.00 52.47 90 LEU A C 1
ATOM 758 O O . LEU A 1 90 ? -2.703 -32.843 -16.310 1.00 52.47 90 LEU A O 1
ATOM 762 N N . ASP A 1 91 ? -3.768 -33.556 -18.163 1.00 52.00 91 ASP A N 1
ATOM 763 C CA . ASP A 1 91 ? -2.847 -34.667 -18.441 1.00 52.00 91 ASP A CA 1
ATOM 764 C C . ASP A 1 91 ? -1.439 -34.190 -18.836 1.00 52.00 91 ASP A C 1
ATOM 766 O O . ASP A 1 91 ? -0.468 -34.935 -18.716 1.00 52.00 91 ASP A O 1
ATOM 770 N N . LEU A 1 92 ? -1.287 -32.922 -19.238 1.00 52.59 92 LEU A N 1
ATOM 771 C CA . LEU A 1 92 ? 0.005 -32.354 -19.636 1.00 52.59 92 LEU A CA 1
ATOM 772 C C . LEU A 1 92 ? 0.862 -31.840 -18.467 1.00 52.59 92 LEU A C 1
ATOM 774 O O . LEU A 1 92 ? 2.068 -31.668 -18.637 1.00 52.59 92 LEU A O 1
ATOM 778 N N . PHE A 1 93 ? 0.277 -31.581 -17.292 1.00 51.31 93 PHE A N 1
ATOM 779 C CA . PHE A 1 93 ? 0.981 -30.908 -16.187 1.00 51.31 93 PHE A CA 1
ATOM 780 C C . PHE A 1 93 ? 1.352 -31.819 -15.012 1.00 51.31 93 PHE A C 1
ATOM 782 O O . PHE A 1 93 ? 2.027 -31.366 -14.086 1.00 51.31 93 PHE A O 1
ATOM 789 N N . ILE A 1 94 ? 0.980 -33.104 -15.048 1.00 45.72 94 ILE A N 1
ATOM 790 C CA . ILE A 1 94 ? 1.353 -34.079 -14.012 1.00 45.72 94 ILE A CA 1
ATOM 791 C C . ILE A 1 94 ? 2.003 -35.318 -14.639 1.00 45.72 94 ILE A C 1
ATOM 793 O O . ILE A 1 94 ? 1.588 -36.448 -14.413 1.00 45.72 94 ILE A O 1
ATOM 797 N N . THR A 1 95 ? 3.103 -35.146 -15.368 1.00 40.38 95 THR A N 1
ATOM 798 C CA . THR A 1 95 ? 4.114 -36.212 -15.397 1.00 40.38 95 THR A CA 1
ATOM 799 C C . THR A 1 95 ? 5.020 -36.016 -14.191 1.00 40.38 95 THR A C 1
ATOM 801 O O . THR A 1 95 ? 5.993 -35.261 -14.242 1.00 40.38 95 THR A O 1
ATOM 804 N N . LYS A 1 96 ? 4.683 -36.680 -13.077 1.00 42.38 96 LYS A N 1
ATOM 805 C CA . LYS A 1 96 ? 5.651 -36.935 -12.006 1.00 42.38 96 LYS A CA 1
ATOM 806 C C . LYS A 1 96 ? 6.830 -37.676 -12.638 1.00 42.38 96 LYS A C 1
ATOM 808 O O . LYS A 1 96 ? 6.674 -38.824 -13.047 1.00 42.38 96 LYS A O 1
ATOM 813 N N . GLN A 1 97 ? 7.991 -37.031 -12.728 1.00 39.91 97 GLN A N 1
ATOM 814 C CA . GLN A 1 97 ? 9.230 -37.785 -12.882 1.00 39.91 97 GLN A CA 1
ATOM 815 C C . GLN A 1 97 ? 9.390 -38.637 -11.622 1.00 39.91 97 GLN A C 1
ATOM 817 O O . GLN A 1 97 ? 9.386 -38.105 -10.510 1.00 39.91 97 GLN A O 1
ATOM 822 N N . THR A 1 98 ? 9.403 -39.951 -11.829 1.00 44.28 98 THR A N 1
ATOM 823 C CA . THR A 1 98 ? 9.780 -40.950 -10.825 1.00 44.28 98 THR A CA 1
ATOM 824 C C . THR A 1 98 ? 11.265 -41.217 -10.979 1.00 44.28 98 THR A C 1
ATOM 826 O O . THR A 1 98 ? 11.717 -41.211 -12.147 1.00 44.28 98 THR A O 1
#